Protein AF-A0AA88KQ86-F1 (afdb_monomer_lite)

Structure (mmCIF, N/CA/C/O backbone):
data_AF-A0AA88KQ86-F1
#
_entry.id   AF-A0AA88KQ86-F1
#
loop_
_atom_site.group_PDB
_atom_site.id
_atom_site.type_symbol
_atom_site.label_atom_id
_atom_site.label_alt_id
_atom_site.label_comp_id
_atom_site.label_asym_id
_atom_site.label_entity_id
_atom_site.label_seq_id
_atom_site.pdbx_PDB_ins_code
_atom_site.Cartn_x
_atom_site.Cartn_y
_atom_site.Cartn_z
_atom_site.occupancy
_atom_site.B_iso_or_equiv
_atom_site.auth_seq_id
_atom_site.auth_comp_id
_atom_site.auth_asym_id
_atom_site.auth_atom_id
_atom_site.pdbx_PDB_model_num
ATOM 1 N N . MET A 1 1 ? -22.057 2.154 -29.509 1.00 53.44 1 MET A N 1
ATOM 2 C CA . MET A 1 1 ? -22.752 2.514 -28.255 1.00 53.44 1 MET A CA 1
ATOM 3 C C . MET A 1 1 ? -22.240 1.570 -27.171 1.00 53.44 1 MET A C 1
ATOM 5 O O . MET A 1 1 ? -22.268 0.374 -27.415 1.00 53.44 1 MET A O 1
ATOM 9 N N . GLY A 1 2 ? -21.699 2.087 -26.057 1.00 59.97 2 GLY A N 1
ATOM 10 C CA . GLY A 1 2 ? -21.355 1.281 -24.870 1.00 59.97 2 GLY A CA 1
ATOM 11 C C . GLY A 1 2 ? -19.873 1.203 -24.468 1.00 59.97 2 GLY A C 1
ATOM 12 O O . GLY A 1 2 ? -19.313 0.116 -24.469 1.00 59.97 2 GLY A O 1
ATOM 13 N N . ARG A 1 3 ? -19.242 2.324 -24.084 1.00 60.44 3 ARG A N 1
ATOM 14 C CA . ARG A 1 3 ? -18.006 2.357 -23.266 1.00 60.44 3 ARG A CA 1
ATOM 15 C C . ARG A 1 3 ? -17.984 3.626 -22.399 1.00 60.44 3 ARG A C 1
ATOM 17 O O . ARG A 1 3 ? -17.284 4.573 -22.711 1.00 60.44 3 ARG A O 1
ATOM 24 N N . THR A 1 4 ? -18.802 3.659 -21.351 1.00 62.56 4 THR A N 1
ATOM 25 C CA . THR A 1 4 ? -18.763 4.691 -20.284 1.00 62.56 4 THR A CA 1
ATOM 26 C C . THR A 1 4 ? -18.877 4.080 -18.885 1.00 62.56 4 THR A C 1
ATOM 28 O O . THR A 1 4 ? -18.835 4.778 -17.879 1.00 62.56 4 THR A O 1
ATOM 31 N N . HIS A 1 5 ? -18.994 2.754 -18.795 1.00 68.12 5 HIS A N 1
ATOM 32 C CA . HIS A 1 5 ? -19.171 2.064 -17.523 1.00 68.12 5 HIS A CA 1
ATOM 33 C C . HIS A 1 5 ? -17.916 2.128 -16.636 1.00 68.12 5 HIS A C 1
ATOM 35 O O . HIS A 1 5 ? -18.044 2.275 -15.425 1.00 68.12 5 HIS A O 1
ATOM 41 N N . SER A 1 6 ? -16.709 2.072 -17.212 1.00 75.19 6 SER A N 1
ATOM 42 C CA . SER A 1 6 ? -15.451 2.014 -16.449 1.00 75.19 6 SER A CA 1
ATOM 43 C C . SER A 1 6 ? -15.179 3.263 -15.606 1.00 75.19 6 SER A C 1
ATOM 45 O O . SER A 1 6 ? -14.714 3.144 -14.477 1.00 75.19 6 SER A O 1
ATOM 47 N N . GLU A 1 7 ? -15.503 4.450 -16.117 1.00 84.25 7 GLU A N 1
ATOM 48 C CA . GLU A 1 7 ? -15.286 5.720 -15.409 1.00 84.25 7 GLU A CA 1
ATOM 49 C C . GLU A 1 7 ? -16.221 5.853 -14.202 1.00 84.25 7 GLU A C 1
ATOM 51 O O . GLU A 1 7 ? -15.805 6.258 -13.117 1.00 84.25 7 GLU A O 1
ATOM 56 N N . ILE A 1 8 ? -17.474 5.425 -14.370 1.00 89.00 8 ILE A N 1
ATOM 57 C CA . ILE A 1 8 ? -18.490 5.459 -13.315 1.00 89.00 8 ILE A CA 1
ATOM 58 C C . ILE A 1 8 ? -18.110 4.493 -12.188 1.00 89.00 8 ILE A C 1
ATOM 60 O O . ILE A 1 8 ? -18.178 4.866 -11.018 1.00 89.00 8 ILE A O 1
ATOM 64 N N . TYR A 1 9 ? -17.649 3.280 -12.512 1.00 90.75 9 TYR A N 1
ATOM 65 C CA . TYR A 1 9 ? -17.178 2.336 -11.492 1.00 90.75 9 TYR A CA 1
ATOM 66 C C . TYR A 1 9 ? -15.948 2.855 -10.738 1.00 90.75 9 TYR A C 1
ATOM 68 O O . TYR A 1 9 ? -15.872 2.671 -9.525 1.00 90.75 9 TYR A O 1
ATOM 76 N N . GLY A 1 10 ? -15.027 3.546 -11.419 1.00 90.50 10 GLY A N 1
ATOM 77 C CA . GLY A 1 10 ? -13.880 4.192 -10.776 1.00 90.50 10 GLY A CA 1
ATOM 78 C C . GLY A 1 10 ? -14.300 5.279 -9.785 1.00 90.50 10 GLY A C 1
ATOM 79 O O . GLY A 1 10 ? -13.841 5.284 -8.645 1.00 90.50 10 GLY A O 1
ATOM 80 N N . PHE A 1 11 ? -15.229 6.153 -10.183 1.00 92.25 11 PHE A N 1
ATOM 81 C CA . PHE A 1 11 ? -15.749 7.216 -9.317 1.00 92.25 11 PHE A CA 1
ATOM 82 C C . PHE A 1 11 ? -16.510 6.672 -8.098 1.00 92.25 11 PHE A C 1
ATOM 84 O O . PHE A 1 11 ? -16.309 7.132 -6.968 1.00 92.25 11 PHE A O 1
ATOM 91 N N . VAL A 1 12 ? -17.362 5.666 -8.312 1.00 94.81 12 VAL A N 1
ATOM 92 C CA . VAL A 1 12 ? -18.099 5.007 -7.226 1.00 94.81 12 VAL A CA 1
ATOM 93 C C . VAL A 1 12 ? -17.126 4.286 -6.295 1.00 94.81 12 VAL A C 1
ATOM 95 O O . VAL A 1 12 ? -17.230 4.444 -5.082 1.00 94.81 12 VAL A O 1
ATOM 98 N N . GLY A 1 13 ? -16.143 3.564 -6.841 1.00 93.50 13 GLY A N 1
ATOM 99 C CA . GLY A 1 13 ? -15.101 2.896 -6.062 1.00 93.50 13 GLY A CA 1
ATOM 100 C C . GLY A 1 13 ? -14.314 3.874 -5.192 1.00 93.50 13 GLY A C 1
ATOM 101 O O . GLY A 1 13 ? -14.206 3.665 -3.989 1.00 93.50 13 GLY A O 1
ATOM 102 N N . TRP A 1 14 ? -13.860 4.989 -5.768 1.00 94.88 14 TRP A N 1
ATOM 103 C CA . TRP A 1 14 ? -13.165 6.062 -5.052 1.00 94.88 14 TRP A CA 1
ATOM 104 C C . TRP A 1 14 ? -13.999 6.633 -3.895 1.00 94.88 14 TRP A C 1
ATOM 106 O O . TRP A 1 14 ? -13.514 6.744 -2.767 1.00 94.88 14 TRP A O 1
ATOM 116 N N . SER A 1 15 ? -15.280 6.913 -4.150 1.00 95.69 15 SER A N 1
ATOM 117 C CA . SER A 1 15 ? -16.211 7.413 -3.131 1.00 95.69 15 SER A CA 1
ATOM 118 C C . SER A 1 15 ? -16.431 6.397 -2.005 1.00 95.69 15 SER A C 1
ATOM 120 O O . SER A 1 15 ? -16.416 6.754 -0.826 1.00 95.69 15 SER A O 1
ATOM 122 N N . VAL A 1 16 ? -16.587 5.115 -2.351 1.00 96.69 16 VAL A N 1
ATOM 123 C CA . VAL A 1 16 ? -16.762 4.017 -1.389 1.00 96.69 16 VAL A CA 1
ATOM 124 C C . VAL A 1 16 ? -15.499 3.810 -0.553 1.00 96.69 16 VAL A C 1
ATOM 126 O O . VAL A 1 16 ? -15.604 3.649 0.661 1.00 96.69 16 VAL A O 1
ATOM 129 N N . THR A 1 17 ? -14.307 3.875 -1.152 1.00 95.69 17 THR A N 1
ATOM 130 C CA . THR A 1 17 ? -13.039 3.800 -0.414 1.00 95.69 17 THR A CA 1
ATOM 131 C C . THR A 1 17 ? -12.943 4.911 0.628 1.00 95.69 17 THR A C 1
ATOM 133 O O . THR A 1 17 ? -12.614 4.626 1.778 1.00 95.69 17 THR A O 1
ATOM 136 N N . PHE A 1 18 ? -13.291 6.152 0.274 1.00 95.31 18 PHE A N 1
ATOM 137 C CA . PHE A 1 18 ? -13.316 7.257 1.235 1.00 95.31 18 PHE A CA 1
ATOM 138 C C . PHE A 1 18 ? -14.351 7.061 2.344 1.00 95.31 18 PHE A C 1
ATOM 140 O O . PHE A 1 18 ? -14.047 7.316 3.510 1.00 95.31 18 PHE A O 1
ATOM 147 N N . ALA A 1 19 ? -15.547 6.571 2.010 1.00 95.94 19 ALA A N 1
ATOM 148 C CA . ALA A 1 19 ? -16.580 6.281 3.002 1.00 95.94 19 ALA A CA 1
ATOM 149 C C . ALA A 1 19 ? -16.128 5.201 4.002 1.00 95.94 19 ALA A C 1
ATOM 151 O O . ALA A 1 19 ? -16.281 5.373 5.213 1.00 95.94 19 ALA A O 1
ATOM 152 N N . ILE A 1 20 ? -15.516 4.117 3.513 1.00 93.94 20 ILE A N 1
ATOM 153 C CA . ILE A 1 20 ? -14.967 3.041 4.350 1.00 93.94 20 ILE A CA 1
ATOM 154 C C . ILE A 1 20 ? -13.808 3.561 5.208 1.00 93.94 20 ILE A C 1
ATOM 156 O O . ILE A 1 20 ? -13.757 3.264 6.398 1.00 93.94 20 ILE A O 1
ATOM 160 N N . LEU A 1 21 ? -12.906 4.365 4.639 1.00 92.12 21 LEU A N 1
ATOM 161 C CA . LEU A 1 21 ? -11.782 4.966 5.362 1.00 92.12 21 LEU A CA 1
ATOM 162 C C . LEU A 1 21 ? -12.262 5.887 6.494 1.00 92.12 21 LEU A C 1
ATOM 164 O O . LEU A 1 21 ? -11.730 5.844 7.601 1.00 92.12 21 LEU A O 1
ATOM 168 N N . PHE A 1 22 ? -13.297 6.692 6.248 1.00 93.62 22 PHE A N 1
ATOM 169 C CA . PHE A 1 22 ? -13.889 7.538 7.280 1.00 93.62 22 PHE A CA 1
ATOM 170 C C . PHE A 1 22 ? -14.514 6.702 8.401 1.00 93.62 22 PHE A C 1
ATOM 172 O O . PHE A 1 22 ? -14.254 6.951 9.577 1.00 93.62 22 PHE A O 1
ATOM 179 N N . LEU A 1 23 ? -15.280 5.667 8.046 1.00 90.38 23 LEU A N 1
ATOM 180 C CA . LEU A 1 23 ? -15.867 4.746 9.019 1.00 90.38 23 LEU A CA 1
ATOM 181 C C . LEU A 1 23 ? -14.787 4.014 9.832 1.00 90.38 23 LEU A C 1
ATOM 183 O O . LEU A 1 23 ? -14.928 3.852 11.043 1.00 90.38 23 LEU A O 1
ATOM 187 N N . TYR A 1 24 ? -13.677 3.650 9.188 1.00 89.12 24 TYR A N 1
ATOM 188 C CA . TYR A 1 24 ? -12.504 3.077 9.837 1.00 89.12 24 TYR A CA 1
ATOM 189 C C . TYR A 1 24 ? -11.869 4.044 10.843 1.00 89.12 24 TYR A C 1
ATOM 191 O O . TYR A 1 24 ? -11.564 3.646 11.966 1.00 89.12 24 TYR A O 1
ATOM 199 N N . PHE A 1 25 ? -11.714 5.324 10.491 1.00 88.69 25 PHE A N 1
ATOM 200 C CA . PHE A 1 25 ? -11.207 6.325 11.429 1.00 88.69 25 PHE A CA 1
ATOM 201 C C . PHE A 1 25 ? -12.142 6.530 12.614 1.00 88.69 25 PHE A C 1
ATOM 203 O O . PHE A 1 25 ? -11.675 6.544 13.751 1.00 88.69 25 PHE A O 1
ATOM 210 N N . VAL A 1 26 ? -13.449 6.636 12.376 1.00 88.12 26 VAL A N 1
ATOM 211 C CA . VAL A 1 26 ? -14.433 6.741 13.461 1.00 88.12 26 VAL A CA 1
ATOM 212 C C . VAL A 1 26 ? -14.304 5.542 14.404 1.00 88.12 26 VAL A C 1
ATOM 214 O O . VAL A 1 26 ? -14.172 5.733 15.609 1.00 88.12 26 VAL A O 1
ATOM 217 N N . TYR A 1 27 ? -14.233 4.321 13.873 1.00 85.19 27 TYR A N 1
ATOM 218 C CA . TYR A 1 27 ? -13.998 3.115 14.672 1.00 85.19 27 TYR A CA 1
ATOM 219 C C . TYR A 1 27 ? -12.664 3.156 15.447 1.00 85.19 27 TYR A C 1
ATOM 221 O O . TYR A 1 27 ? -12.626 2.834 16.635 1.00 85.19 27 TYR A O 1
ATOM 229 N N . SER A 1 28 ? -11.575 3.601 14.814 1.00 87.12 28 SER A N 1
ATOM 230 C CA . SER A 1 28 ? -10.245 3.657 15.433 1.00 87.12 28 SER A CA 1
ATOM 231 C C . SER A 1 28 ? -10.150 4.695 16.558 1.00 87.12 28 SER A C 1
ATOM 233 O O . SER A 1 28 ? -9.523 4.432 17.588 1.00 87.12 28 SER A O 1
ATOM 235 N N . PHE A 1 29 ? -10.748 5.877 16.379 1.00 84.81 29 PHE A N 1
ATOM 236 C CA . PHE A 1 29 ? -10.634 6.995 17.322 1.00 84.81 29 PHE A CA 1
ATOM 237 C C . PHE A 1 29 ? -11.680 6.961 18.443 1.00 84.81 29 PHE A C 1
ATOM 239 O O . PHE A 1 29 ? -11.404 7.451 19.538 1.00 84.81 29 PHE A O 1
ATOM 246 N N . VAL A 1 30 ? -12.859 6.371 18.223 1.00 84.62 30 VAL A N 1
ATOM 247 C CA . VAL A 1 30 ? -13.916 6.321 19.246 1.00 84.62 30 VAL A CA 1
ATOM 248 C C . VAL A 1 30 ? -13.546 5.319 20.351 1.00 84.62 30 VAL A C 1
ATOM 250 O O . VAL A 1 30 ? -13.256 4.157 20.056 1.00 84.62 30 VAL A O 1
ATOM 253 N N . PRO A 1 31 ? -13.520 5.722 21.637 1.00 79.38 31 PRO A N 1
ATOM 254 C CA . PRO A 1 31 ? -13.220 4.822 22.751 1.00 79.38 31 PRO A CA 1
ATOM 255 C C . PRO A 1 31 ? -14.309 3.753 22.934 1.00 79.38 31 PRO A C 1
ATOM 257 O O . PRO A 1 31 ? -15.486 3.988 22.670 1.00 79.38 31 PRO A O 1
ATOM 260 N N . GLU A 1 32 ? -13.918 2.577 23.429 1.00 75.69 32 GLU A N 1
ATOM 261 C CA . GLU A 1 32 ? -14.803 1.404 23.568 1.00 75.69 32 GLU A CA 1
ATOM 262 C C . GLU A 1 32 ? -16.028 1.670 24.446 1.00 75.69 32 GLU A C 1
ATOM 264 O O . GLU A 1 32 ? -17.116 1.160 24.192 1.00 75.69 32 GLU A O 1
ATOM 269 N N . THR A 1 33 ? -15.869 2.537 25.445 1.00 76.38 33 THR A N 1
ATOM 270 C CA . THR A 1 33 ? -16.944 2.953 26.349 1.00 76.38 33 THR A CA 1
ATOM 271 C C . THR A 1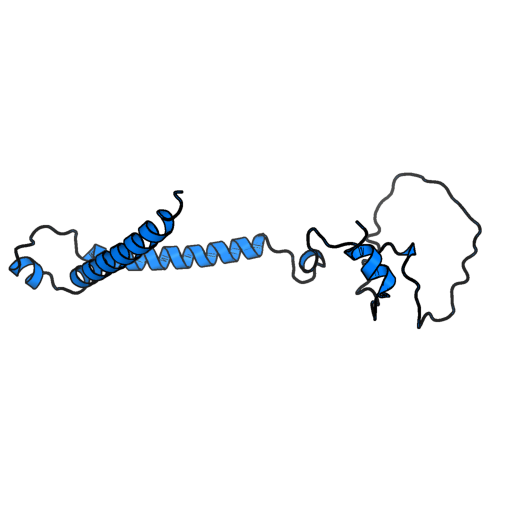 33 ? -18.104 3.613 25.608 1.00 76.38 33 THR A C 1
ATOM 273 O O . THR A 1 33 ? -19.258 3.378 25.955 1.00 76.38 33 THR A O 1
ATOM 276 N N . TRP A 1 34 ? -17.820 4.391 24.563 1.00 79.56 34 TRP A N 1
ATOM 277 C CA . TRP A 1 34 ? -18.843 5.048 23.748 1.00 79.56 34 TRP A CA 1
ATOM 278 C C . TRP A 1 34 ? -19.513 4.053 22.798 1.00 79.56 34 TRP A C 1
ATOM 280 O O . TRP A 1 34 ? -20.726 4.095 22.609 1.00 79.56 34 TRP A O 1
ATOM 290 N N . LEU A 1 35 ? -18.745 3.109 22.249 1.00 77.69 35 LEU A N 1
ATOM 291 C CA . LEU A 1 35 ? -19.275 2.064 21.370 1.00 77.69 35 LEU A CA 1
ATOM 292 C C . LEU A 1 35 ? -20.230 1.120 22.119 1.00 77.69 35 LEU A C 1
ATOM 294 O O . LEU A 1 35 ? -21.296 0.770 21.609 1.00 77.69 35 LEU A O 1
ATOM 298 N N . HIS A 1 36 ? -19.884 0.789 23.366 1.00 77.19 36 HIS A N 1
ATOM 299 C CA . HIS A 1 36 ? -20.714 -0.028 24.246 1.00 77.19 36 HIS A CA 1
ATOM 300 C C . HIS A 1 36 ? -22.020 0.684 24.636 1.00 77.19 36 HIS A C 1
ATOM 302 O O . HIS A 1 36 ? -23.069 0.048 24.708 1.00 77.19 36 HIS A O 1
ATOM 308 N N . GLN A 1 37 ? -21.991 2.012 24.816 1.00 77.69 37 GLN A N 1
ATOM 309 C CA . GLN A 1 37 ? -23.193 2.821 25.072 1.00 77.69 37 GLN A CA 1
ATOM 310 C C . GLN A 1 37 ? -24.148 2.877 23.870 1.00 77.69 37 GLN A C 1
ATOM 312 O O . GLN A 1 37 ? -25.360 2.955 24.054 1.00 77.69 37 GLN A O 1
ATOM 317 N N . ILE A 1 38 ? -23.618 2.796 22.647 1.00 80.88 38 ILE A N 1
ATOM 318 C CA . ILE A 1 38 ? -24.401 2.759 21.399 1.00 80.88 38 ILE A CA 1
ATOM 319 C C . ILE A 1 38 ? -24.974 1.346 21.134 1.00 80.88 38 ILE A C 1
ATOM 321 O O . ILE A 1 38 ? -25.773 1.153 20.219 1.00 80.88 38 ILE A O 1
ATOM 325 N N . GLY A 1 39 ? -24.625 0.352 21.961 1.00 80.12 39 GLY A N 1
ATOM 326 C CA . GLY A 1 39 ? -25.135 -1.020 21.865 1.00 80.12 39 GLY A CA 1
ATOM 327 C C . GLY A 1 39 ? -24.350 -1.920 20.906 1.00 80.12 39 GLY A C 1
ATOM 328 O O . GLY A 1 39 ? -24.777 -3.041 20.631 1.00 80.12 39 GLY A O 1
ATOM 329 N N . ILE A 1 40 ? -23.191 -1.469 20.412 1.00 74.75 40 ILE A N 1
ATOM 330 C CA . ILE A 1 40 ? -22.310 -2.267 19.551 1.00 74.75 40 ILE A CA 1
ATOM 331 C C . ILE A 1 40 ? -21.357 -3.054 20.454 1.00 74.75 40 ILE A C 1
ATOM 333 O O . ILE A 1 40 ? -20.310 -2.568 20.872 1.00 74.75 40 ILE A O 1
ATOM 337 N N . THR A 1 41 ? -21.750 -4.281 20.787 1.00 73.25 41 THR A N 1
ATOM 338 C CA . THR A 1 41 ? -21.001 -5.172 21.691 1.00 73.25 41 THR A CA 1
ATOM 339 C C . THR A 1 41 ? -20.052 -6.129 20.971 1.00 73.25 41 THR A C 1
ATOM 341 O O . THR A 1 41 ? -19.154 -6.672 21.606 1.00 73.25 41 THR A O 1
ATOM 344 N N . TYR A 1 42 ? -20.213 -6.314 19.656 1.00 69.94 42 TYR A N 1
ATOM 345 C CA . TYR A 1 42 ? -19.375 -7.194 18.839 1.00 69.94 42 TYR A CA 1
ATOM 346 C C . TYR A 1 42 ? -18.612 -6.395 17.780 1.00 69.94 42 TYR A C 1
ATOM 348 O O . TYR A 1 42 ? -19.163 -6.017 16.747 1.00 69.94 42 TYR A O 1
ATOM 356 N N . TYR A 1 43 ? -17.328 -6.169 18.034 1.00 74.56 43 TYR A N 1
ATOM 357 C CA . TYR A 1 43 ? -16.353 -5.649 17.077 1.00 74.56 43 TYR A CA 1
ATOM 358 C C . TYR A 1 43 ? -15.016 -6.387 17.283 1.00 74.56 43 TYR A C 1
ATOM 360 O O . TYR A 1 43 ? -14.778 -6.915 18.372 1.00 74.56 43 TYR A O 1
ATOM 368 N N . PRO A 1 44 ? -14.160 -6.504 16.250 1.00 75.25 44 PRO A N 1
ATOM 369 C CA . PRO A 1 44 ? -12.838 -7.108 16.404 1.00 75.25 44 PRO A CA 1
ATOM 370 C C . PRO A 1 44 ? -11.992 -6.293 17.389 1.00 75.25 44 PRO A C 1
ATOM 372 O O . PRO A 1 44 ? -12.169 -5.081 17.483 1.00 75.25 44 PRO A O 1
ATOM 375 N N . ASP A 1 45 ? -11.080 -6.954 18.107 1.00 80.19 45 ASP A N 1
ATOM 376 C CA . ASP A 1 45 ? -10.207 -6.312 19.098 1.00 80.19 45 ASP A CA 1
ATOM 377 C C . ASP A 1 45 ? -9.585 -5.022 18.537 1.00 80.19 45 ASP A C 1
ATOM 379 O O . ASP A 1 45 ? -9.076 -4.989 17.412 1.00 80.19 45 ASP A O 1
ATOM 383 N N . LYS A 1 46 ? -9.628 -3.946 19.323 1.00 82.62 46 LYS A N 1
ATOM 384 C CA . LYS A 1 46 ? -9.189 -2.612 18.917 1.00 82.62 46 LYS A CA 1
ATOM 385 C C . LYS A 1 46 ? -7.708 -2.553 18.538 1.00 82.62 46 LYS A C 1
ATOM 387 O O . LYS A 1 46 ? -7.296 -1.643 17.820 1.00 82.62 46 LYS A O 1
ATOM 392 N N . TYR A 1 47 ? -6.918 -3.555 18.925 1.00 84.75 47 TYR A N 1
ATOM 393 C CA . TYR A 1 47 ? -5.566 -3.763 18.404 1.00 84.75 47 TYR A CA 1
ATOM 394 C C . TYR A 1 47 ? -5.501 -3.753 16.864 1.00 84.75 47 TYR A C 1
ATOM 396 O O . TYR A 1 47 ? -4.568 -3.195 16.280 1.00 84.75 47 TYR A O 1
ATOM 404 N N . TRP A 1 48 ? -6.518 -4.295 16.186 1.00 85.00 48 TRP A N 1
ATOM 405 C CA . TRP A 1 48 ? -6.581 -4.315 14.722 1.00 85.00 48 TRP A CA 1
ATOM 406 C C . TRP A 1 48 ? -6.646 -2.913 14.107 1.00 85.00 48 TRP A C 1
ATOM 408 O O . TRP A 1 48 ? -6.113 -2.716 13.014 1.00 85.00 48 TRP A O 1
ATOM 418 N N . ALA A 1 49 ? -7.200 -1.929 14.822 1.00 87.69 49 ALA A N 1
ATOM 419 C CA . ALA A 1 49 ? -7.266 -0.542 14.364 1.00 87.69 49 ALA A CA 1
ATOM 420 C C . ALA A 1 49 ? -5.872 0.103 14.199 1.00 87.69 49 ALA A C 1
ATOM 422 O O . ALA A 1 49 ? -5.673 0.980 13.356 1.00 87.69 49 ALA A O 1
ATOM 423 N N . THR A 1 50 ? -4.881 -0.360 14.963 1.00 86.81 50 THR A N 1
ATOM 424 C CA . THR A 1 50 ? -3.492 0.115 14.864 1.00 86.81 50 THR A CA 1
ATOM 425 C C . THR A 1 50 ? -2.639 -0.797 13.985 1.00 86.81 50 THR A C 1
ATOM 427 O O . THR A 1 50 ? -1.748 -0.329 13.277 1.00 86.81 50 THR A O 1
ATOM 430 N N . SER A 1 51 ? -2.920 -2.099 13.978 1.00 91.44 51 SER A N 1
ATOM 431 C CA . SER A 1 51 ? -2.136 -3.056 13.197 1.00 91.44 51 SER A CA 1
ATOM 432 C C . SER A 1 51 ? -2.314 -2.875 11.697 1.00 91.44 51 SER A C 1
ATOM 434 O O . SER A 1 51 ? -1.326 -2.889 10.971 1.00 91.44 51 SER A O 1
ATOM 436 N N . VAL A 1 52 ? -3.538 -2.643 11.212 1.00 90.25 52 VAL A N 1
ATOM 437 C CA . VAL A 1 52 ? -3.798 -2.444 9.774 1.00 90.25 52 VAL A CA 1
ATOM 438 C C . VAL A 1 52 ? -2.962 -1.299 9.173 1.00 90.25 52 VAL A C 1
ATOM 440 O O . VAL A 1 52 ? -2.266 -1.555 8.187 1.00 90.25 52 VAL A O 1
ATOM 443 N N . PRO A 1 53 ? -2.937 -0.068 9.730 1.00 89.94 53 PRO A N 1
ATOM 444 C CA . PRO A 1 53 ? -2.106 1.003 9.181 1.00 89.94 53 PRO A CA 1
ATOM 445 C C . PRO A 1 53 ? -0.608 0.713 9.324 1.00 89.94 53 PRO A C 1
ATOM 447 O O . PRO A 1 53 ? 0.158 1.058 8.426 1.00 89.94 53 PRO A O 1
ATOM 450 N N . ALA A 1 54 ? -0.180 0.029 10.391 1.00 92.81 54 ALA A N 1
ATOM 451 C CA . ALA A 1 54 ? 1.213 -0.391 10.538 1.00 92.81 54 ALA A CA 1
ATOM 452 C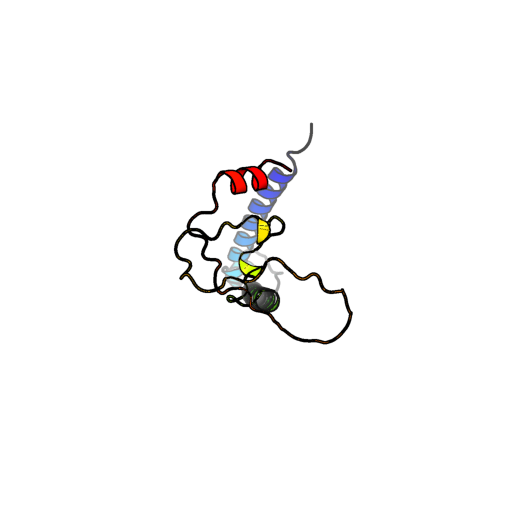 C . ALA A 1 54 ? 1.631 -1.392 9.443 1.00 92.81 54 ALA A C 1
ATOM 454 O O . ALA A 1 54 ? 2.676 -1.216 8.816 1.00 92.81 54 ALA A O 1
ATOM 455 N N . PHE A 1 55 ? 0.794 -2.395 9.154 1.00 94.69 55 PHE A N 1
ATOM 456 C CA . PHE A 1 55 ? 1.023 -3.344 8.063 1.00 94.69 55 PHE A CA 1
ATOM 457 C C . PHE A 1 55 ? 1.017 -2.659 6.695 1.00 94.69 55 PHE A C 1
ATOM 459 O O . PHE A 1 55 ? 1.890 -2.946 5.882 1.00 94.69 55 PHE A O 1
ATOM 466 N N . LEU A 1 56 ? 0.094 -1.723 6.446 1.00 94.00 56 LEU A N 1
ATOM 467 C CA . LEU A 1 56 ? 0.074 -0.949 5.200 1.00 94.00 56 LEU A CA 1
ATOM 468 C C . LEU A 1 56 ? 1.360 -0.134 5.010 1.00 94.00 56 LEU A C 1
ATOM 470 O O . LEU A 1 56 ? 1.946 -0.184 3.930 1.00 94.00 56 LEU A O 1
ATOM 474 N N . CYS A 1 57 ? 1.844 0.548 6.054 1.00 95.62 57 CYS A N 1
ATOM 475 C CA . CYS A 1 57 ? 3.131 1.248 6.015 1.00 95.62 57 CYS A CA 1
ATOM 476 C C . CYS A 1 57 ? 4.294 0.295 5.715 1.00 95.62 57 CYS A C 1
ATOM 478 O O . CYS A 1 57 ? 5.141 0.611 4.881 1.00 95.62 57 CYS A O 1
ATOM 480 N N . MET A 1 58 ? 4.327 -0.878 6.356 1.00 96.50 58 MET A N 1
ATOM 481 C CA . MET A 1 58 ? 5.373 -1.878 6.119 1.00 96.50 58 MET A CA 1
ATOM 482 C C . MET A 1 58 ? 5.344 -2.417 4.688 1.00 96.50 58 MET A C 1
ATOM 484 O O . MET A 1 58 ? 6.391 -2.494 4.053 1.00 96.50 58 MET A O 1
ATOM 488 N N . ILE A 1 59 ? 4.163 -2.746 4.157 1.00 97.00 59 ILE A N 1
ATOM 489 C CA . ILE A 1 59 ? 4.000 -3.217 2.774 1.00 97.00 59 ILE A CA 1
ATOM 490 C C . ILE A 1 59 ? 4.423 -2.130 1.788 1.00 97.00 59 ILE A C 1
ATOM 492 O O . ILE A 1 59 ? 5.130 -2.422 0.827 1.00 97.00 59 ILE A O 1
ATOM 496 N N . TRP A 1 60 ? 4.024 -0.879 2.026 1.00 96.69 60 TRP A N 1
ATOM 497 C CA . TRP A 1 60 ? 4.376 0.239 1.155 1.00 96.69 60 TRP A CA 1
ATOM 498 C C . TRP A 1 60 ? 5.887 0.490 1.139 1.00 96.69 60 TRP A C 1
ATOM 500 O O . TRP A 1 60 ? 6.490 0.583 0.072 1.00 96.69 60 TRP A O 1
ATOM 510 N N . MET A 1 61 ? 6.513 0.504 2.317 1.00 97.06 61 MET A N 1
ATOM 511 C CA . MET A 1 61 ? 7.958 0.657 2.459 1.00 97.06 61 MET A CA 1
ATOM 512 C C . MET A 1 61 ? 8.713 -0.514 1.811 1.00 97.0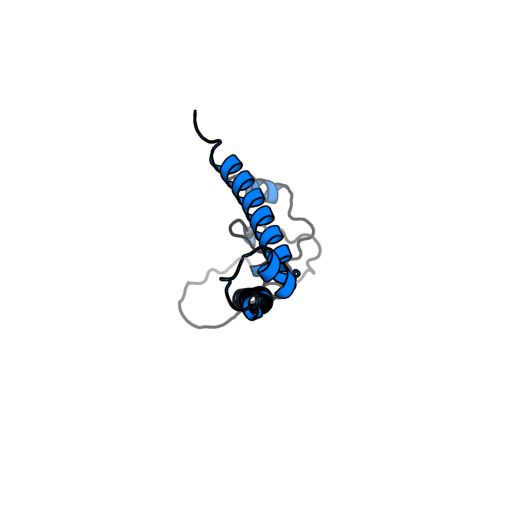6 61 MET A C 1
ATOM 514 O O . MET A 1 61 ? 9.648 -0.303 1.041 1.00 97.06 61 MET A O 1
ATOM 518 N N . ALA A 1 62 ? 8.280 -1.752 2.065 1.00 96.75 62 ALA A N 1
ATOM 519 C CA . ALA A 1 62 ? 8.861 -2.940 1.447 1.00 96.75 62 ALA A CA 1
ATOM 520 C C . ALA A 1 62 ? 8.725 -2.903 -0.080 1.00 96.75 62 ALA A C 1
ATOM 522 O O . ALA A 1 62 ? 9.696 -3.174 -0.778 1.00 96.75 62 ALA A O 1
ATOM 523 N N . GLY A 1 63 ? 7.556 -2.517 -0.601 1.00 96.75 63 GLY A N 1
ATOM 524 C CA . GLY A 1 63 ? 7.310 -2.359 -2.033 1.00 96.75 63 GLY A CA 1
ATOM 525 C C . GLY A 1 63 ? 8.207 -1.299 -2.671 1.00 96.75 63 GLY A C 1
ATOM 526 O O . GLY A 1 63 ? 8.756 -1.538 -3.744 1.00 96.75 63 GLY A O 1
ATOM 527 N N . PHE A 1 64 ? 8.419 -0.169 -1.991 1.00 96.25 64 PHE A N 1
ATOM 528 C CA . PHE A 1 64 ? 9.344 0.870 -2.441 1.00 96.25 64 PHE A CA 1
ATOM 529 C C . PHE A 1 64 ? 10.785 0.353 -2.520 1.00 96.25 64 PHE A C 1
ATOM 531 O O . PHE A 1 64 ? 11.425 0.481 -3.563 1.00 96.25 64 PHE A O 1
ATOM 538 N N . PHE A 1 65 ? 11.279 -0.293 -1.460 1.00 96.56 65 PHE A N 1
ATOM 539 C CA . PHE A 1 65 ? 12.624 -0.870 -1.462 1.00 96.56 65 PHE A CA 1
ATOM 540 C C . PHE A 1 65 ? 12.776 -1.966 -2.518 1.00 96.56 65 PHE A C 1
ATOM 542 O O . PHE A 1 65 ? 13.750 -1.956 -3.263 1.00 96.56 65 PHE A O 1
ATOM 549 N N . LEU A 1 66 ? 11.809 -2.880 -2.629 1.00 96.75 66 LEU A N 1
ATOM 550 C CA . LEU A 1 66 ? 11.802 -3.933 -3.647 1.00 96.75 66 LEU A CA 1
ATOM 551 C C . LEU A 1 66 ? 11.843 -3.349 -5.059 1.00 96.75 66 LEU A C 1
ATOM 553 O O . LEU A 1 66 ? 12.625 -3.820 -5.879 1.00 96.75 66 LEU A O 1
ATOM 557 N N . ASN A 1 67 ? 11.045 -2.317 -5.340 1.00 94.94 67 ASN A N 1
ATOM 558 C CA . ASN A 1 67 ? 11.056 -1.652 -6.639 1.00 94.94 67 ASN A CA 1
ATOM 559 C C . ASN A 1 67 ? 12.397 -0.960 -6.909 1.00 94.94 67 ASN A C 1
ATOM 561 O O . ASN A 1 67 ? 12.939 -1.108 -7.999 1.00 94.94 67 ASN A O 1
ATOM 565 N N . TYR A 1 68 ? 12.962 -0.282 -5.909 1.00 93.94 68 TYR A N 1
ATOM 566 C CA . TYR A 1 68 ? 14.279 0.340 -6.015 1.00 93.94 68 TYR A CA 1
ATOM 567 C C . TYR A 1 68 ? 15.376 -0.691 -6.308 1.00 93.94 68 TYR A C 1
ATOM 569 O O . TYR A 1 68 ? 16.157 -0.510 -7.239 1.00 93.94 68 TYR A O 1
ATOM 577 N N . PHE A 1 69 ? 15.412 -1.802 -5.566 1.00 94.50 69 PHE A N 1
ATOM 578 C CA . PHE A 1 69 ? 16.370 -2.881 -5.808 1.00 94.50 69 PHE A CA 1
ATOM 579 C C . PHE A 1 69 ? 16.159 -3.541 -7.169 1.00 94.50 69 PHE A C 1
ATOM 581 O O . PHE A 1 69 ? 17.133 -3.815 -7.861 1.00 94.50 69 PHE A O 1
ATOM 588 N N . TYR A 1 70 ? 14.908 -3.768 -7.573 1.00 94.88 70 TYR A N 1
ATOM 589 C CA . TYR A 1 70 ? 14.580 -4.321 -8.885 1.00 94.88 70 TYR A CA 1
ATOM 590 C C . TYR A 1 70 ? 15.047 -3.400 -10.014 1.00 94.88 70 TYR A C 1
ATOM 592 O O . TYR A 1 70 ? 15.687 -3.856 -10.958 1.00 94.88 70 TYR A O 1
ATOM 600 N N . LEU A 1 71 ? 14.779 -2.098 -9.893 1.00 91.75 71 LEU A N 1
ATOM 601 C CA . LEU A 1 71 ? 15.226 -1.101 -10.855 1.00 91.75 71 LEU A CA 1
ATOM 602 C C . LEU A 1 71 ? 16.752 -1.041 -10.901 1.00 91.75 71 LEU A C 1
ATOM 604 O O . LEU A 1 71 ? 17.317 -1.045 -11.983 1.00 91.75 71 LEU A O 1
ATOM 608 N N . HIS A 1 72 ? 17.420 -1.051 -9.749 1.00 89.44 72 HIS A N 1
ATOM 609 C CA . HIS A 1 72 ? 18.878 -1.043 -9.681 1.00 89.44 72 HIS A CA 1
ATOM 610 C C . HIS A 1 72 ? 19.506 -2.316 -10.266 1.00 89.44 72 HIS A C 1
ATOM 612 O O . HIS A 1 72 ? 20.533 -2.241 -10.929 1.00 89.44 72 HIS A O 1
ATOM 618 N N . TYR A 1 73 ? 18.881 -3.476 -10.059 1.00 91.25 73 TYR A N 1
ATOM 619 C CA . TYR A 1 73 ? 19.328 -4.745 -10.634 1.00 91.25 73 TYR A CA 1
ATOM 620 C C . TYR A 1 73 ? 19.110 -4.809 -12.152 1.00 91.25 73 TYR A C 1
ATOM 622 O O . TYR A 1 73 ? 19.925 -5.382 -12.869 1.00 91.25 73 TYR A O 1
ATOM 630 N N . SER A 1 74 ? 18.007 -4.239 -12.643 1.00 88.69 74 SER A N 1
ATOM 631 C CA . SER A 1 74 ? 17.658 -4.250 -14.066 1.00 88.69 74 SER A CA 1
ATOM 632 C C . SER A 1 74 ? 18.290 -3.102 -14.860 1.00 88.69 74 SER A C 1
ATOM 634 O O . SER A 1 74 ? 18.302 -3.167 -16.089 1.00 88.69 74 SER A O 1
ATOM 636 N N . ALA A 1 75 ? 18.748 -2.040 -14.197 1.00 84.81 75 ALA A N 1
ATOM 637 C CA . ALA A 1 75 ? 19.328 -0.878 -14.852 1.00 84.81 75 ALA A CA 1
ATOM 638 C C . ALA A 1 75 ? 20.756 -1.161 -15.331 1.00 84.81 75 ALA A C 1
ATOM 640 O O . ALA A 1 75 ? 21.562 -1.788 -14.643 1.00 84.81 75 ALA A O 1
ATOM 641 N N . TYR A 1 76 ? 21.077 -0.641 -16.513 1.00 80.00 76 TYR A N 1
ATOM 642 C CA . TYR A 1 76 ? 22.446 -0.589 -17.015 1.00 80.00 76 TYR A CA 1
ATOM 643 C C . TYR A 1 76 ? 23.266 0.435 -16.207 1.00 80.00 76 TYR A C 1
ATOM 645 O O . TYR A 1 76 ? 22.695 1.404 -15.694 1.00 80.00 76 TYR A O 1
ATOM 653 N N . PRO A 1 77 ? 24.592 0.244 -16.063 1.00 79.50 77 PRO A N 1
ATOM 654 C CA . PRO A 1 77 ? 25.442 1.244 -15.425 1.00 79.50 77 PRO A CA 1
ATOM 655 C C . PRO A 1 77 ? 25.350 2.578 -16.180 1.00 79.50 77 PRO A C 1
ATOM 657 O O . PRO A 1 77 ? 25.193 2.594 -17.398 1.00 79.50 77 PRO A O 1
ATOM 660 N N . LEU A 1 78 ? 25.457 3.700 -15.459 1.00 76.56 78 LEU A N 1
ATOM 661 C CA . LEU A 1 78 ? 25.252 5.043 -16.027 1.00 76.56 78 LEU A CA 1
ATOM 662 C C . LEU A 1 78 ? 26.276 5.410 -17.118 1.00 76.56 78 LEU A C 1
ATOM 664 O O . LEU A 1 78 ? 26.022 6.320 -17.902 1.00 76.56 78 LEU A O 1
ATOM 668 N N . ASP A 1 79 ? 27.398 4.693 -17.183 1.00 78.75 79 ASP A N 1
ATOM 669 C CA . ASP A 1 79 ? 28.462 4.892 -18.172 1.00 78.75 79 ASP A CA 1
ATOM 670 C C . ASP A 1 79 ? 28.223 4.124 -19.489 1.00 78.75 79 ASP A C 1
ATOM 672 O O . ASP A 1 79 ? 29.062 4.141 -20.389 1.00 78.75 79 ASP A O 1
ATOM 676 N N . ASP A 1 80 ? 27.094 3.423 -19.617 1.00 80.25 80 ASP A N 1
ATOM 677 C CA . ASP A 1 80 ? 26.764 2.630 -20.797 1.00 80.25 80 ASP A CA 1
ATOM 678 C C . ASP A 1 80 ? 25.977 3.444 -21.835 1.00 80.25 80 ASP A C 1
ATOM 680 O O . ASP A 1 80 ? 24.922 4.012 -21.540 1.00 80.25 80 ASP A O 1
ATOM 684 N N . ILE A 1 81 ? 26.442 3.438 -23.089 1.00 76.25 81 ILE A N 1
ATOM 685 C CA . ILE A 1 81 ? 25.764 4.098 -24.216 1.00 76.25 81 ILE A CA 1
ATOM 686 C C . ILE A 1 81 ? 24.339 3.569 -24.425 1.00 76.25 81 ILE A C 1
ATOM 688 O O . ILE A 1 81 ? 23.465 4.308 -24.881 1.00 76.25 81 ILE A O 1
ATOM 692 N N . ARG A 1 82 ? 24.068 2.324 -24.012 1.00 76.12 82 ARG A N 1
ATOM 693 C CA . ARG A 1 82 ? 22.726 1.723 -24.040 1.00 76.12 82 ARG A CA 1
ATOM 694 C C . ARG A 1 82 ? 21.705 2.478 -23.186 1.00 76.12 82 ARG A C 1
ATOM 696 O O . ARG A 1 82 ? 20.515 2.335 -23.425 1.00 76.12 82 ARG A O 1
ATOM 703 N N . CYS A 1 83 ? 22.142 3.303 -22.229 1.00 79.12 83 CYS A N 1
ATOM 704 C CA . CYS A 1 83 ? 21.248 4.162 -21.450 1.00 79.12 83 CYS A CA 1
ATOM 705 C C . CYS A 1 83 ? 20.645 5.315 -22.282 1.00 79.12 83 CYS A C 1
ATOM 707 O O . CYS A 1 83 ? 19.624 5.878 -21.891 1.00 79.12 83 CYS A O 1
ATOM 709 N N . ILE A 1 84 ? 21.270 5.675 -23.411 1.00 80.50 84 ILE A N 1
ATOM 710 C CA . ILE A 1 84 ? 20.825 6.750 -24.319 1.00 80.50 84 ILE A CA 1
ATOM 711 C C . ILE A 1 84 ? 20.161 6.174 -25.584 1.00 80.50 84 ILE A C 1
ATOM 713 O O . ILE A 1 84 ? 19.431 6.881 -26.275 1.00 80.50 84 ILE A O 1
ATOM 717 N N . GLN A 1 85 ? 20.399 4.897 -25.886 1.00 78.69 85 GLN A N 1
ATOM 718 C CA . GLN A 1 85 ? 19.873 4.224 -27.073 1.00 78.69 85 GLN A CA 1
ATOM 719 C C . GLN A 1 85 ? 18.457 3.688 -26.837 1.00 78.69 85 GLN A C 1
ATOM 721 O O . GLN A 1 85 ? 18.150 3.121 -25.790 1.00 78.69 85 GLN A O 1
ATOM 726 N N . ASP A 1 86 ? 17.609 3.821 -27.849 1.00 82.44 86 ASP A N 1
ATOM 727 C CA . ASP A 1 86 ? 16.266 3.251 -27.918 1.00 82.44 86 ASP A CA 1
ATOM 728 C C . ASP A 1 86 ? 16.137 2.257 -29.090 1.00 82.44 86 ASP A C 1
ATOM 730 O O . ASP A 1 86 ? 17.054 2.076 -29.892 1.00 82.44 86 ASP A O 1
ATOM 734 N N . GLU A 1 87 ? 14.979 1.598 -29.212 1.00 80.69 87 GLU A N 1
ATOM 735 C CA . GLU A 1 87 ? 14.712 0.631 -30.294 1.00 80.69 87 GLU A CA 1
ATOM 736 C C . GLU A 1 87 ? 14.814 1.261 -31.696 1.00 80.69 87 GLU A C 1
ATOM 738 O O . GLU A 1 87 ? 15.023 0.561 -32.685 1.00 80.69 87 GLU A O 1
ATOM 743 N N . LYS A 1 88 ? 14.649 2.585 -31.798 1.00 78.62 88 LYS A N 1
ATOM 744 C CA . LYS A 1 88 ? 14.669 3.334 -33.059 1.00 78.62 88 LYS A CA 1
ATOM 745 C C . LYS A 1 88 ? 15.997 4.048 -33.307 1.00 78.62 88 LYS A C 1
ATOM 747 O O . LYS A 1 88 ? 16.099 4.826 -34.255 1.00 78.62 88 LYS A O 1
ATOM 752 N N . THR A 1 89 ? 17.021 3.776 -32.500 1.00 77.06 89 THR A N 1
ATOM 753 C CA . THR A 1 89 ? 18.326 4.410 -32.653 1.00 77.06 89 THR A CA 1
ATOM 754 C C . THR A 1 89 ? 19.030 3.866 -33.892 1.00 77.06 89 THR A C 1
ATOM 756 O O . THR A 1 89 ? 19.430 2.703 -33.950 1.00 77.06 89 THR A O 1
ATOM 759 N N . ASN A 1 90 ? 19.218 4.741 -34.880 1.00 71.25 90 ASN A N 1
ATOM 760 C CA . ASN A 1 90 ? 19.962 4.440 -36.095 1.00 71.25 90 ASN A CA 1
ATOM 761 C C . ASN A 1 90 ? 21.441 4.804 -35.925 1.00 71.25 90 ASN A C 1
ATOM 763 O O . ASN A 1 90 ? 21.783 5.918 -35.526 1.00 71.25 90 ASN A O 1
ATOM 767 N N . TYR A 1 91 ? 22.327 3.868 -36.263 1.00 67.94 91 TYR A N 1
ATOM 768 C CA . TYR A 1 91 ? 23.769 4.099 -36.258 1.00 67.94 91 TYR A CA 1
ATOM 769 C C . TYR A 1 91 ? 24.228 4.597 -37.624 1.00 67.94 91 TYR A C 1
ATOM 771 O O . TYR A 1 91 ? 23.958 3.968 -38.647 1.00 67.94 91 TYR A O 1
ATOM 779 N N . LEU A 1 92 ? 24.984 5.694 -37.642 1.00 63.69 92 LEU A N 1
ATOM 780 C CA . LEU A 1 92 ? 25.653 6.142 -38.859 1.00 63.69 92 LEU A CA 1
ATOM 781 C C . LEU A 1 92 ? 26.775 5.165 -39.220 1.00 63.69 92 LEU A C 1
ATOM 783 O O . LEU A 1 92 ? 27.698 4.941 -38.433 1.00 63.69 92 LEU A O 1
ATOM 787 N N . LYS A 1 93 ? 26.737 4.611 -40.433 1.00 57.69 93 LYS A N 1
ATOM 788 C CA . LYS A 1 93 ? 27.860 3.843 -40.974 1.00 57.69 93 LYS A CA 1
ATOM 789 C C . LYS A 1 93 ? 28.976 4.816 -41.371 1.00 57.69 93 LYS A C 1
ATOM 791 O O . LYS A 1 93 ? 28.730 5.810 -42.051 1.00 57.69 93 LYS A O 1
ATOM 796 N N . ARG A 1 94 ? 30.215 4.532 -40.943 1.00 54.81 94 ARG A N 1
ATOM 797 C CA . ARG A 1 94 ? 31.402 5.412 -41.092 1.00 54.81 94 ARG A CA 1
ATOM 798 C C . ARG A 1 94 ? 31.676 5.854 -42.542 1.00 54.81 94 ARG A C 1
ATOM 800 O O . ARG A 1 94 ? 32.368 6.839 -42.752 1.00 54.81 94 ARG A O 1
ATOM 807 N N . GLU A 1 95 ? 31.116 5.163 -43.530 1.00 56.44 95 GLU A N 1
ATOM 808 C CA . GLU A 1 95 ? 31.253 5.489 -44.953 1.00 56.44 95 GLU A CA 1
ATOM 809 C C . GLU A 1 95 ? 30.564 6.805 -45.376 1.00 56.44 95 GLU A C 1
ATOM 811 O O . GLU A 1 95 ? 31.009 7.415 -46.343 1.00 56.44 95 GLU A O 1
ATOM 816 N N . HIS A 1 96 ? 29.559 7.290 -44.630 1.00 47.28 96 HIS A N 1
ATOM 817 C CA . HIS A 1 96 ? 28.859 8.561 -44.908 1.00 47.28 96 HIS A CA 1
ATOM 818 C C . HIS A 1 96 ? 29.355 9.743 -44.055 1.00 47.28 96 HIS A C 1
ATOM 820 O O . HIS A 1 96 ? 28.931 10.882 -44.252 1.00 47.28 96 HIS A O 1
ATOM 826 N N . VAL A 1 97 ? 30.262 9.501 -43.103 1.00 53.84 97 VAL A N 1
ATOM 827 C CA . VAL A 1 97 ? 30.804 10.549 -42.231 1.00 53.84 97 VAL A CA 1
ATOM 828 C C . VAL A 1 97 ? 32.018 11.175 -42.910 1.00 53.84 97 VAL A C 1
ATOM 830 O O . VAL A 1 97 ? 33.141 10.681 -42.812 1.00 53.84 97 VAL A O 1
ATOM 833 N N . MET A 1 98 ? 31.796 12.288 -43.604 1.00 50.81 98 MET A N 1
ATOM 834 C CA . MET A 1 98 ? 32.880 13.145 -44.072 1.00 50.81 98 MET A CA 1
ATOM 835 C C . MET A 1 98 ? 33.539 13.793 -42.848 1.00 50.81 98 MET A C 1
ATOM 837 O O . MET A 1 98 ? 32.948 14.659 -42.206 1.00 50.81 98 MET A O 1
ATOM 841 N N . VAL A 1 99 ? 34.759 13.375 -42.504 1.00 50.97 99 VAL A N 1
ATOM 842 C CA . VAL A 1 99 ? 35.570 14.022 -41.461 1.00 50.97 99 VAL A CA 1
ATOM 843 C C . VAL A 1 99 ? 35.997 15.403 -41.973 1.00 50.97 99 VAL A C 1
ATOM 845 O O . VAL A 1 99 ? 37.040 15.560 -42.599 1.00 50.97 99 VAL A O 1
ATOM 848 N N . GLY A 1 100 ? 35.162 16.412 -41.749 1.00 47.44 100 GLY A N 1
ATOM 849 C CA . GLY A 1 100 ? 35.471 17.822 -41.977 1.00 47.44 100 GLY A CA 1
ATOM 850 C C . GLY A 1 100 ? 35.008 18.611 -40.755 1.00 47.44 100 GLY A C 1
ATOM 851 O O . GLY A 1 100 ? 33.881 18.444 -40.321 1.00 47.44 100 GLY A O 1
ATOM 852 N N . ALA A 1 101 ? 35.792 19.443 -40.083 1.00 43.12 101 ALA A N 1
ATOM 853 C CA . ALA A 1 101 ? 37.122 19.979 -40.317 1.00 43.12 101 ALA A CA 1
ATOM 854 C C . ALA A 1 101 ? 37.975 19.769 -39.047 1.00 43.12 101 ALA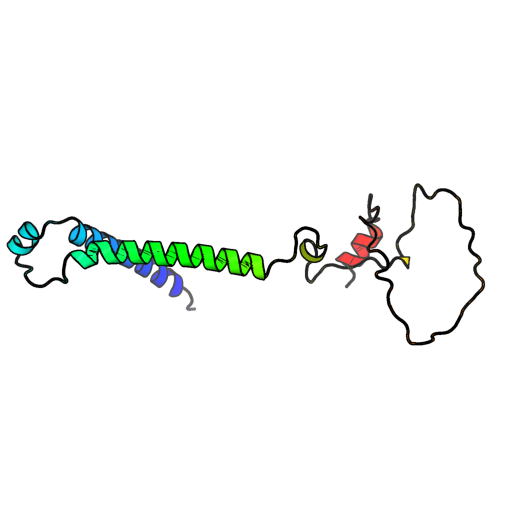 A C 1
ATOM 856 O O . ALA A 1 101 ? 37.418 19.629 -37.964 1.00 43.12 101 ALA A O 1
ATOM 857 N N . PHE A 1 102 ? 39.305 19.786 -39.188 1.00 41.56 102 PHE A N 1
ATOM 858 C CA . PHE A 1 102 ? 40.341 19.378 -38.214 1.00 41.56 102 PHE A CA 1
ATOM 859 C C . PHE A 1 102 ? 40.744 17.891 -38.263 1.00 41.56 102 PHE A C 1
AT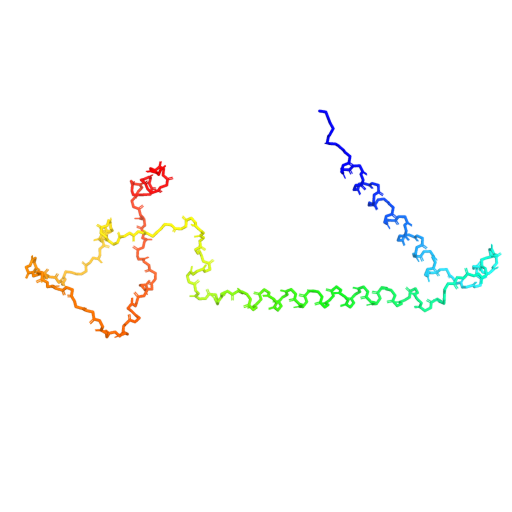OM 861 O O . PHE A 1 102 ? 40.737 17.199 -37.251 1.00 41.56 102 PHE A O 1
ATOM 868 N N . ALA A 1 103 ? 41.190 17.413 -39.427 1.00 40.59 103 ALA A N 1
ATOM 869 C CA . ALA A 1 103 ? 42.163 16.320 -39.472 1.00 40.59 103 ALA A CA 1
ATOM 870 C C . ALA A 1 103 ? 43.574 16.937 -39.554 1.00 40.59 103 ALA A C 1
ATOM 872 O O . ALA A 1 103 ? 43.806 17.738 -40.465 1.00 40.59 103 ALA A O 1
ATOM 873 N N . PRO A 1 104 ? 44.517 16.627 -38.638 1.00 37.53 104 PRO A N 1
ATOM 874 C CA . PRO A 1 104 ? 45.919 16.892 -38.906 1.00 37.53 104 PRO A CA 1
ATOM 875 C C . PRO A 1 104 ? 46.342 15.979 -40.060 1.00 37.53 104 PRO A C 1
ATOM 877 O O . PRO A 1 104 ? 46.019 14.792 -40.108 1.00 37.53 104 PRO A O 1
ATOM 880 N N . GLU A 1 105 ? 47.011 16.576 -41.028 1.00 44.25 105 GLU A N 1
ATOM 881 C CA . GLU A 1 105 ? 47.509 15.948 -42.240 1.00 44.25 105 GLU A CA 1
ATOM 882 C C . GLU A 1 105 ? 48.579 14.892 -41.902 1.00 44.25 105 GLU A C 1
ATOM 884 O O . GLU A 1 105 ? 49.768 15.188 -41.876 1.00 44.25 105 GLU A O 1
ATOM 889 N N . SER A 1 106 ? 48.188 13.651 -41.600 1.00 47.34 106 SER A N 1
ATOM 890 C CA . SER A 1 106 ? 49.135 12.526 -41.557 1.00 47.34 106 SER A CA 1
ATOM 891 C C . SER A 1 106 ? 48.453 11.159 -41.600 1.00 47.34 106 SER A C 1
ATOM 893 O O . SER A 1 106 ? 48.361 10.453 -40.602 1.00 47.34 106 SER A O 1
ATOM 895 N N . SER A 1 107 ? 48.005 10.733 -42.781 1.00 38.12 107 SER A N 1
ATOM 896 C CA . SER A 1 107 ? 48.057 9.314 -43.189 1.00 38.12 107 SER A CA 1
ATOM 897 C C . SER A 1 107 ? 47.543 9.153 -44.617 1.00 38.12 107 SER A C 1
ATOM 899 O O . SER A 1 107 ? 46.417 8.749 -44.892 1.00 38.12 107 SER A O 1
ATOM 901 N N . SER A 1 108 ? 48.421 9.448 -45.568 1.00 45.69 108 SER A N 1
ATOM 902 C CA . SER A 1 108 ? 48.363 8.859 -46.897 1.00 45.69 108 SER A CA 1
ATOM 903 C C . SER A 1 108 ? 48.495 7.334 -46.770 1.00 45.69 108 SER A C 1
ATOM 905 O O . SER A 1 108 ? 49.600 6.806 -46.701 1.00 45.69 108 SER A O 1
ATOM 907 N N . SER A 1 109 ? 47.371 6.610 -46.747 1.00 35.50 109 SER A N 1
ATOM 908 C CA . SER A 1 109 ? 47.365 5.146 -46.871 1.00 35.50 109 SER A CA 1
ATOM 909 C C . SER A 1 109 ? 46.631 4.712 -48.140 1.00 35.50 109 SER A C 1
ATOM 911 O O . SER A 1 109 ? 45.418 4.547 -48.193 1.00 35.50 109 SER A O 1
ATOM 913 N N . ASN A 1 110 ? 47.435 4.667 -49.201 1.00 33.44 110 ASN A N 1
ATOM 914 C CA . ASN A 1 110 ? 47.459 3.703 -50.301 1.00 33.44 110 ASN A CA 1
ATOM 915 C C . ASN A 1 110 ? 46.156 2.930 -50.637 1.00 33.44 110 ASN A C 1
ATOM 917 O O . ASN A 1 110 ? 45.766 1.996 -49.943 1.00 33.44 110 ASN A O 1
ATOM 921 N N . LYS A 1 111 ? 45.569 3.231 -51.807 1.00 35.84 111 LYS A N 1
ATOM 922 C CA . LYS A 1 111 ? 44.374 2.586 -52.398 1.00 35.84 111 LYS A CA 1
ATOM 923 C C . LYS A 1 111 ? 44.580 1.153 -52.924 1.00 35.84 111 LYS A C 1
ATOM 925 O O . LYS A 1 111 ? 43.737 0.653 -53.665 1.00 35.84 111 LYS A O 1
ATOM 930 N N . ASN A 1 112 ? 45.664 0.470 -52.568 1.00 37.28 112 ASN A N 1
ATOM 931 C CA . ASN A 1 112 ? 46.030 -0.785 -53.219 1.00 37.28 112 ASN A CA 1
ATOM 932 C C . ASN A 1 112 ? 46.315 -1.884 -52.191 1.00 37.28 112 ASN A C 1
ATOM 934 O O . ASN A 1 112 ? 47.467 -2.119 -51.840 1.00 37.28 112 ASN A O 1
ATOM 938 N N . SER A 1 113 ? 45.278 -2.573 -51.721 1.00 36.72 113 SER A N 1
ATOM 939 C CA . SER A 1 113 ? 45.346 -4.006 -51.386 1.00 36.72 113 SER A CA 1
ATOM 940 C C . SER A 1 113 ? 44.002 -4.494 -50.857 1.00 36.72 113 SER A C 1
ATOM 942 O O . SER A 1 113 ? 43.560 -4.127 -49.775 1.00 36.72 113 SER A O 1
ATOM 944 N N . SER A 1 114 ? 43.358 -5.378 -51.612 1.00 39.41 114 SER A N 1
ATOM 945 C CA . SER A 1 114 ? 42.489 -6.384 -51.006 1.00 39.41 114 SER A CA 1
ATOM 946 C C . SER A 1 114 ? 43.380 -7.380 -50.255 1.00 39.41 114 SER A C 1
ATOM 948 O O . SER A 1 114 ? 44.376 -7.828 -50.833 1.00 39.41 114 SER A O 1
ATOM 950 N N . PRO A 1 115 ? 43.020 -7.795 -49.031 1.00 34.22 115 PRO A N 1
ATOM 951 C CA . PRO A 1 115 ? 43.209 -9.205 -48.720 1.00 34.22 115 PRO A CA 1
ATOM 952 C C . PRO A 1 115 ? 42.024 -9.842 -47.981 1.00 34.22 115 PRO A C 1
ATOM 954 O O . PRO A 1 115 ? 41.443 -9.293 -47.055 1.00 34.22 115 PRO A O 1
ATOM 957 N N . LYS A 1 116 ? 41.705 -11.030 -48.498 1.00 25.94 116 LYS A N 1
ATOM 958 C CA . LYS A 1 116 ? 41.128 -12.240 -47.903 1.00 25.94 116 LYS A CA 1
ATOM 959 C C . LYS A 1 116 ? 40.537 -12.185 -46.488 1.00 25.94 116 LYS A C 1
ATOM 961 O O . LYS A 1 116 ? 41.208 -11.892 -45.509 1.00 25.94 116 LYS A O 1
ATOM 966 N N . LEU A 1 117 ? 39.298 -12.670 -46.448 1.00 42.12 117 LEU A N 1
ATOM 967 C CA . LEU A 1 117 ? 38.619 -13.280 -45.314 1.00 42.12 117 LEU A CA 1
ATOM 968 C C . LEU A 1 117 ? 39.397 -14.525 -44.851 1.00 42.12 117 LEU A C 1
ATOM 970 O O . LEU A 1 117 ? 39.516 -15.465 -45.632 1.00 42.12 117 LEU A O 1
ATOM 974 N N . ASP A 1 118 ? 39.862 -14.543 -43.604 1.00 28.12 118 ASP A N 1
ATOM 975 C CA . ASP A 1 118 ? 40.163 -15.770 -42.864 1.00 28.12 118 ASP A CA 1
ATOM 976 C C . ASP A 1 118 ? 39.595 -15.643 -41.444 1.00 28.12 118 ASP A C 1
ATOM 978 O O . ASP A 1 118 ? 39.550 -14.569 -40.848 1.00 28.12 118 ASP A O 1
ATOM 982 N N . THR A 1 119 ? 39.036 -16.755 -40.979 1.00 43.84 119 THR A N 1
ATOM 983 C CA . THR A 1 119 ? 38.289 -16.919 -39.731 1.00 43.84 119 THR A CA 1
ATOM 984 C C . THR A 1 119 ? 39.235 -17.310 -38.595 1.00 43.84 119 THR A C 1
ATOM 986 O O . THR A 1 119 ? 40.131 -18.112 -38.830 1.00 43.84 119 THR A O 1
ATOM 989 N N . GLN A 1 120 ? 38.899 -16.842 -37.384 1.00 39.72 120 GLN A N 1
ATOM 990 C CA . GLN A 1 120 ? 39.429 -17.175 -36.047 1.00 39.72 120 GLN A CA 1
ATOM 991 C C . GLN A 1 120 ? 40.597 -16.331 -35.514 1.00 39.72 120 GLN A C 1
ATOM 993 O O . GLN A 1 120 ? 41.507 -15.973 -36.247 1.00 39.72 120 GLN A O 1
ATOM 998 N N . ASP A 1 121 ? 40.485 -16.055 -34.205 1.00 29.30 121 ASP A N 1
ATOM 999 C CA . ASP A 1 121 ? 41.387 -15.341 -33.284 1.00 29.30 121 ASP A CA 1
ATOM 1000 C C . ASP A 1 121 ? 41.009 -13.853 -33.092 1.00 29.30 121 ASP A C 1
ATOM 1002 O O . ASP A 1 121 ? 41.344 -12.978 -33.877 1.00 29.30 121 ASP A O 1
ATOM 1006 N N . GLU A 1 122 ? 40.038 -13.548 -32.228 1.00 33.28 122 GLU A N 1
ATOM 1007 C CA . GLU A 1 122 ? 40.213 -13.336 -30.781 1.00 33.28 122 GLU A CA 1
ATOM 1008 C C . GLU A 1 122 ? 40.664 -11.891 -30.451 1.00 33.28 122 GLU A C 1
ATOM 1010 O O . GLU A 1 122 ? 41.757 -11.457 -30.784 1.00 33.28 122 GLU A O 1
ATOM 1015 N N . ILE A 1 123 ? 39.774 -11.171 -29.751 1.00 35.09 123 ILE A N 1
ATOM 1016 C CA . ILE A 1 123 ? 40.055 -10.017 -28.881 1.00 35.09 123 ILE A CA 1
ATOM 1017 C C . ILE A 1 123 ? 40.761 -8.839 -29.566 1.00 35.09 123 ILE A C 1
ATOM 1019 O O . ILE A 1 123 ? 41.956 -8.642 -29.406 1.00 35.09 123 ILE A O 1
ATOM 1023 N N . ILE A 1 124 ? 39.977 -7.927 -30.140 1.00 32.69 124 ILE A N 1
ATOM 1024 C CA . ILE A 1 124 ? 40.122 -6.527 -29.743 1.00 32.69 124 ILE A CA 1
ATOM 1025 C C . ILE A 1 124 ? 38.714 -5.969 -29.527 1.00 32.69 124 ILE A C 1
ATOM 1027 O O . ILE A 1 124 ? 37.892 -5.884 -30.439 1.00 32.69 124 ILE A O 1
ATOM 1031 N N . LEU A 1 125 ? 38.424 -5.631 -28.269 1.00 41.19 125 LEU A N 1
ATOM 1032 C CA . LEU A 1 125 ? 37.464 -4.596 -27.905 1.00 41.19 125 LEU A CA 1
ATOM 1033 C C . LEU A 1 125 ? 37.984 -3.284 -28.512 1.00 41.19 125 LEU A C 1
ATOM 1035 O O . LEU A 1 125 ? 38.548 -2.459 -27.799 1.00 41.19 125 LEU A O 1
ATOM 1039 N N . ASP A 1 126 ? 37.888 -3.139 -29.834 1.00 35.56 126 ASP A N 1
ATOM 1040 C CA . ASP A 1 126 ? 38.345 -1.945 -30.538 1.00 35.56 126 ASP A CA 1
ATOM 1041 C C . ASP A 1 126 ? 37.294 -0.865 -30.332 1.00 35.56 126 ASP A C 1
ATOM 1043 O O . ASP A 1 126 ? 36.367 -0.671 -31.117 1.00 35.56 126 ASP A O 1
ATOM 1047 N N . GLU A 1 127 ? 37.444 -0.233 -29.172 1.00 41.72 127 GLU A N 1
ATOM 1048 C CA . GLU A 1 127 ? 37.374 1.207 -29.038 1.00 41.72 127 GLU A CA 1
ATOM 1049 C C . GLU A 1 127 ? 36.087 1.781 -29.623 1.00 41.72 127 GLU A C 1
ATOM 1051 O O . GLU A 1 127 ? 36.045 2.336 -30.723 1.00 41.72 127 GLU A O 1
ATOM 1056 N N . TYR A 1 128 ? 35.011 1.679 -28.833 1.00 34.34 128 TYR A N 1
ATOM 1057 C CA . TYR A 1 128 ? 33.942 2.663 -28.936 1.00 34.34 128 TYR A CA 1
ATOM 1058 C C . TYR A 1 128 ? 34.625 4.033 -28.888 1.00 34.34 128 TYR A C 1
ATOM 1060 O O . TYR A 1 128 ? 35.220 4.346 -27.852 1.00 34.34 128 TYR A O 1
ATOM 1068 N N . PRO A 1 129 ? 34.611 4.831 -29.974 1.00 45.53 129 PRO A N 1
ATOM 1069 C CA . PRO A 1 129 ? 35.227 6.140 -29.930 1.00 45.53 129 PRO A CA 1
ATOM 1070 C C . PRO A 1 129 ? 34.517 6.905 -28.819 1.00 45.53 129 PRO A C 1
ATOM 1072 O O . PRO A 1 129 ? 33.296 7.078 -28.854 1.00 45.53 129 PRO A O 1
ATOM 1075 N N . THR A 1 130 ? 35.284 7.279 -27.796 1.00 46.88 130 THR A N 1
ATOM 1076 C CA . THR A 1 130 ? 34.865 8.154 -26.709 1.00 46.88 130 THR A CA 1
ATOM 1077 C C . THR A 1 130 ? 34.313 9.412 -27.352 1.00 46.88 130 THR A C 1
ATOM 1079 O O . THR A 1 130 ? 35.065 10.270 -27.795 1.00 46.88 130 THR A O 1
ATOM 1082 N N . VAL A 1 131 ? 32.982 9.467 -27.430 1.00 41.53 131 VAL A N 1
ATOM 1083 C CA . VAL A 1 131 ? 32.172 10.487 -28.100 1.00 41.53 131 VAL A CA 1
ATOM 1084 C C . VAL A 1 131 ? 32.524 10.676 -29.589 1.00 41.53 131 VAL A C 1
ATOM 1086 O O . VAL A 1 131 ? 33.601 11.173 -29.922 1.00 41.53 131 VAL A O 1
ATOM 1089 N N . PRO A 1 132 ? 31.624 10.365 -30.542 1.00 49.62 132 PRO A N 1
ATOM 1090 C CA . PRO A 1 132 ? 31.871 10.786 -31.911 1.00 49.62 132 PRO A CA 1
ATOM 1091 C C . PRO A 1 132 ? 31.947 12.322 -31.919 1.00 49.62 132 PRO A C 1
ATOM 1093 O O . PRO A 1 132 ? 31.131 12.990 -31.279 1.00 49.62 132 PRO A O 1
ATOM 1096 N N . ILE A 1 133 ? 32.945 12.891 -32.608 1.00 52.25 133 ILE A N 1
ATOM 1097 C CA . ILE A 1 133 ? 33.013 14.331 -32.900 1.00 52.25 133 ILE A CA 1
ATOM 1098 C C . ILE A 1 133 ? 31.845 14.629 -33.844 1.00 52.25 133 ILE A C 1
ATOM 1100 O O . ILE A 1 133 ? 31.987 14.689 -35.059 1.00 52.25 133 ILE A O 1
ATOM 1104 N N . VAL A 1 134 ? 30.655 14.739 -33.269 1.00 54.47 134 VAL A N 1
ATOM 1105 C CA . VAL A 1 134 ? 29.441 15.167 -33.942 1.00 54.47 134 VAL A CA 1
ATOM 1106 C C . VAL A 1 134 ? 29.237 16.603 -33.516 1.00 54.47 134 VAL A C 1
ATOM 1108 O O . VAL A 1 134 ? 28.556 16.900 -32.539 1.00 54.47 134 VAL A O 1
ATOM 1111 N N . ARG A 1 135 ? 29.897 17.512 -34.227 1.00 57.25 135 ARG A N 1
ATOM 1112 C CA . ARG A 1 135 ? 29.497 18.918 -34.236 1.00 57.25 135 ARG A CA 1
ATOM 1113 C C . ARG A 1 135 ? 28.771 19.188 -35.542 1.00 57.25 135 ARG A C 1
ATOM 1115 O O . ARG A 1 135 ? 29.327 19.795 -36.435 1.00 57.25 135 ARG A O 1
ATOM 1122 N N . ASP A 1 136 ? 27.537 18.699 -35.595 1.00 57.62 136 ASP A N 1
ATOM 1123 C CA . ASP A 1 136 ? 26.569 18.838 -36.687 1.00 57.62 136 ASP A CA 1
ATOM 1124 C C . ASP A 1 136 ? 26.658 17.719 -37.737 1.00 57.62 136 ASP A C 1
ATOM 1126 O O . ASP A 1 136 ? 27.479 17.723 -38.652 1.00 57.62 136 ASP A O 1
ATOM 1130 N N . ILE A 1 137 ? 25.765 16.731 -37.599 1.00 68.62 137 ILE A N 1
ATOM 1131 C CA . ILE A 1 137 ? 25.433 15.810 -38.693 1.00 68.62 137 ILE A CA 1
ATOM 1132 C C . ILE A 1 137 ? 24.772 16.671 -39.780 1.00 68.62 137 ILE A C 1
ATOM 1134 O O . ILE A 1 137 ? 23.845 17.418 -39.453 1.00 68.62 137 ILE A O 1
ATOM 1138 N N . PRO A 1 138 ? 25.211 16.610 -41.049 1.00 74.19 138 PRO A N 1
ATOM 1139 C CA . PRO A 1 138 ? 24.588 17.396 -42.106 1.00 74.19 138 PRO A CA 1
ATOM 1140 C C . PRO A 1 138 ? 23.099 17.050 -42.219 1.00 74.19 138 PRO A C 1
ATOM 1142 O O . PRO A 1 138 ? 22.716 15.878 -42.188 1.00 74.19 138 PRO A O 1
ATOM 1145 N N . LEU A 1 139 ? 22.269 18.091 -42.350 1.00 73.38 139 LEU A N 1
ATOM 1146 C CA . LEU A 1 139 ? 20.806 17.982 -42.385 1.00 73.38 139 LEU A CA 1
ATOM 1147 C C . LEU A 1 139 ? 20.308 17.023 -43.470 1.00 73.38 139 LEU A C 1
ATOM 1149 O O . LEU A 1 139 ? 19.301 16.360 -43.251 1.00 73.38 139 LEU A O 1
ATOM 1153 N N . ASP A 1 140 ? 21.034 16.902 -44.582 1.00 76.81 140 ASP A N 1
ATOM 1154 C CA . ASP A 1 140 ? 20.692 15.982 -45.669 1.00 76.81 140 ASP A CA 1
ATOM 1155 C C . ASP A 1 140 ? 20.725 14.514 -45.207 1.00 76.81 140 ASP A C 1
ATOM 1157 O O . ASP A 1 140 ? 19.765 13.784 -45.435 1.00 76.81 140 ASP A O 1
ATOM 1161 N N . ILE A 1 141 ? 21.762 14.106 -44.459 1.00 74.31 141 ILE A N 1
ATOM 1162 C CA . ILE A 1 141 ? 21.884 12.740 -43.907 1.00 74.31 141 ILE A CA 1
ATOM 1163 C C . ILE A 1 141 ? 20.816 12.492 -42.837 1.00 74.31 141 ILE A C 1
ATOM 1165 O O . ILE A 1 141 ? 20.251 11.404 -42.748 1.00 74.31 141 ILE A O 1
ATOM 1169 N N . VAL A 1 142 ? 20.527 13.500 -42.007 1.00 73.25 142 VAL A N 1
ATOM 1170 C CA . VAL A 1 142 ? 19.467 13.393 -40.993 1.00 73.25 142 VAL A CA 1
ATOM 1171 C C . VAL A 1 142 ? 18.109 13.204 -41.663 1.00 73.25 142 VAL A C 1
ATOM 1173 O O . VAL A 1 142 ? 17.326 12.373 -41.213 1.00 73.25 142 VAL A O 1
ATOM 1176 N N . ASN A 1 143 ? 17.834 13.952 -42.732 1.00 79.25 143 ASN A N 1
ATOM 1177 C CA . ASN A 1 143 ? 16.565 13.896 -43.446 1.00 79.25 143 ASN A CA 1
ATOM 1178 C C . ASN A 1 143 ? 16.368 12.548 -44.162 1.00 79.25 143 ASN A C 1
ATOM 1180 O O . ASN A 1 143 ? 15.290 11.969 -44.055 1.00 79.25 143 ASN A O 1
ATOM 1184 N N . GLU A 1 144 ? 17.415 12.022 -44.805 1.00 82.31 144 GLU A N 1
ATOM 1185 C CA . GLU A 1 144 ? 17.431 10.677 -45.405 1.00 82.31 144 GLU A CA 1
ATOM 1186 C C . GLU A 1 144 ? 17.136 9.594 -44.347 1.00 82.31 144 GLU A C 1
ATOM 1188 O O . GLU A 1 144 ? 16.246 8.763 -44.516 1.00 82.31 144 GLU A O 1
ATOM 1193 N N . LEU A 1 145 ? 17.789 9.656 -43.181 1.00 73.50 145 LEU A N 1
ATOM 1194 C CA . LEU A 1 145 ? 17.593 8.658 -42.121 1.00 73.50 145 LEU A CA 1
ATOM 1195 C C . LEU A 1 145 ? 16.242 8.741 -41.404 1.00 73.50 145 LEU A C 1
ATOM 1197 O O . LEU A 1 145 ? 15.740 7.714 -40.946 1.00 73.50 145 LEU A O 1
ATOM 1201 N N . LEU A 1 146 ? 15.677 9.941 -41.235 1.00 75.75 146 LEU A N 1
ATOM 1202 C CA . LEU A 1 146 ? 14.418 10.116 -40.501 1.00 75.75 146 LEU A CA 1
ATOM 1203 C C . LEU A 1 146 ? 13.176 9.906 -41.366 1.00 75.75 146 LEU A C 1
ATOM 1205 O O . LEU A 1 146 ? 12.143 9.502 -40.829 1.00 75.75 146 LEU A O 1
ATOM 1209 N N . PHE A 1 147 ? 13.243 10.227 -42.660 1.00 81.25 147 PHE A N 1
ATOM 1210 C CA . PHE A 1 147 ? 12.051 10.331 -43.506 1.00 81.25 147 PHE A CA 1
ATOM 1211 C C . PHE A 1 147 ? 12.041 9.393 -44.715 1.00 81.25 147 PHE A C 1
ATOM 1213 O O . PHE A 1 147 ? 11.000 9.296 -45.362 1.00 81.25 147 PHE A O 1
ATOM 1220 N N . GLU A 1 148 ? 13.140 8.699 -45.022 1.00 68.50 148 GLU A N 1
ATOM 1221 C CA . GLU A 1 148 ? 13.283 7.926 -46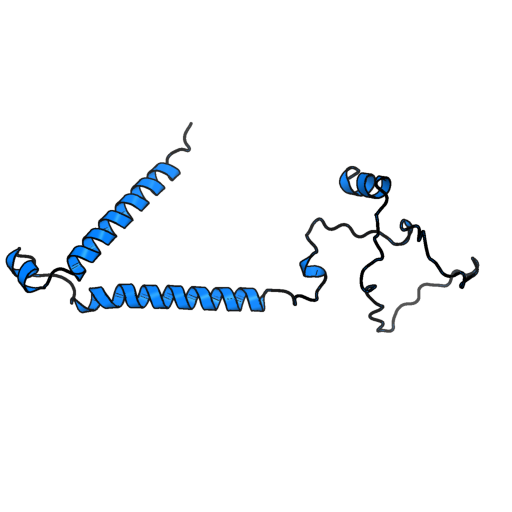.266 1.00 68.50 148 GLU A CA 1
ATOM 1222 C C . GLU A 1 148 ? 13.210 6.395 -46.081 1.00 68.50 148 GLU A C 1
ATOM 1224 O O . GLU A 1 148 ? 13.741 5.639 -46.891 1.00 68.50 148 GLU A O 1
ATOM 1229 N N . ASN A 1 149 ? 12.508 5.924 -45.040 1.00 56.06 149 ASN A N 1
ATOM 1230 C CA . ASN A 1 149 ? 12.212 4.498 -44.813 1.00 56.06 149 ASN A CA 1
ATOM 1231 C C . ASN A 1 149 ? 10.847 4.056 -45.360 1.00 56.06 149 ASN A C 1
ATOM 1233 O O . ASN A 1 149 ? 9.834 4.701 -45.006 1.00 56.06 149 ASN A O 1
#

Foldseek 3Di:
DDDPVVVVCVVVVVVVVVVVVVVLVCLLPDDPVVCVVVVNPDDPDSVVSVVVVVVVVVVVVVVVVVVVVVCVVPDDPPPDPVVVDDPLDDDDDPVPDDPDDDDDPDDPDDPDDDDDDDDDDDDDPPDPDPDDPCPDDDVVVVCCSPPVD

Radius of gyration: 33.47 Å; chains: 1; bounding box: 74×37×80 Å

Organism: Naegleria lovaniensis (NCBI:txid51637)

pLDDT: mean 71.36, std 20.97, range [25.94, 97.06]

Sequence (149 aa):
MGRTHSEIYGFVGWSVTFAILFLYFVYSFVPETWLHQIGITYYPDKYWATSVPAFLCMIWMAGFFLNYFYLHYSAYPLDDIRCIQDEKTNYLKREHVMVGAFAPESSSSNKNSSPKLDTQDEIILDEYPTVPIVRDIPLDIVNELLFEN

Secondary structure (DSSP, 8-state):
----HHHHHHHHHHHHHHHHHHHHHHHHHS-HHHHHHTT------THHHHHHHHHHHHHHHHHHHHHHHHHHHHSPPTT-GGGT--TT-PPPPGGG----S---S-----S------------------SS---S---HHHHHHHHH--

InterPro domains:
  IPR013717 PIG-P [PF08510] (6-147)
  IPR052263 GPI Anchor Biosynthesis Protein [PTHR46346] (5-148)